Protein AF-A0A940VDY0-F1 (afdb_monomer)

Secondary structure (DSSP, 8-state):
--PPEEEEEEEE-SS-EEEEEEEESSHHHHHHHHHHHHHHHHHHHHHHHH--------------------

Solvent-accessible surface area (backbone atoms only — not comparable to full-atom values): 4542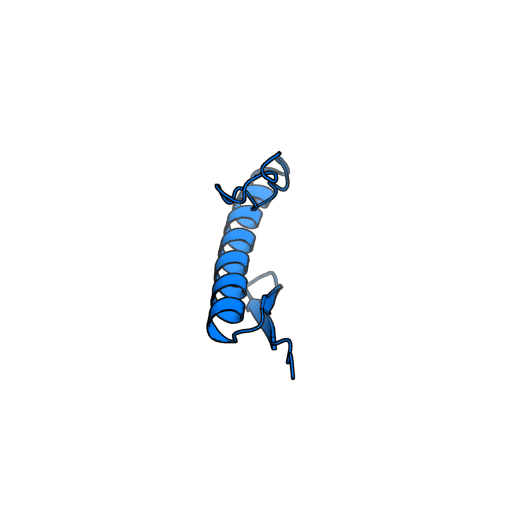 Å² total; per-residue (Å²): 132,92,62,79,39,76,39,79,46,82,48,74,58,97,91,49,76,53,74,30,75,13,74,30,73,45,68,67,62,11,46,51,49,21,51,52,50,44,51,51,52,51,54,52,46,60,48,33,79,75,39,92,71,81,75,91,71,80,91,73,84,77,88,83,82,78,81,77,86,130

Nearest PDB structures (foldseek):
  6gzz-assembly1_V4  TM=5.638E-01  e=8.062E-01  Thermus thermophilus HB8
  5myj-assembly1_A  TM=4.535E-01  e=3.038E-01  Lactococcus cremoris subsp. cremoris MG1363
  4uc7-assembly1_A  TM=3.856E-01  e=8.624E+00  Human respirator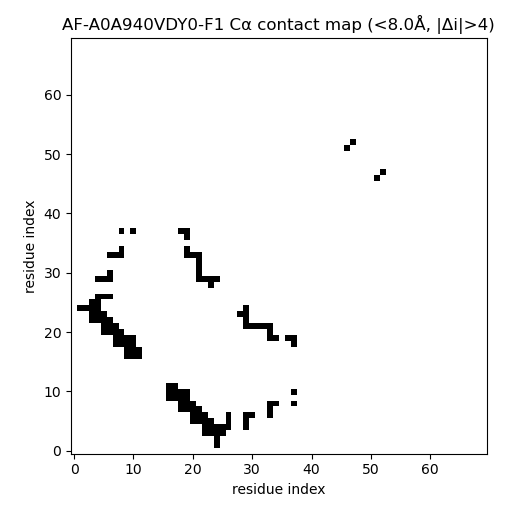y syncytial virus A2
  8oou-assembly1_A  TM=3.769E-01  e=6.997E+00  Respiratory syncytial virus

Sequence (70 aa):
TAARVRVLIDSRDQDQIWSTIGVSEDIIEASWHALADSFQFKLAREKKIRGAAQEALPFQTDPLTTPCKE

Radius of gyration: 16.29 Å; Cα contacts (8 Å, |Δi|>4): 64; chai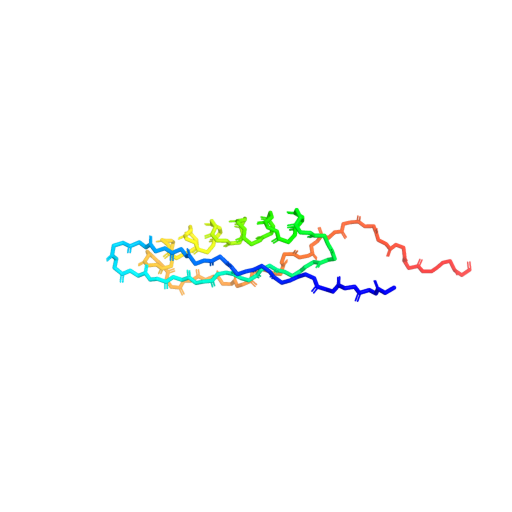ns: 1; bounding box: 26×48×42 Å

Structure (mmCIF, N/CA/C/O backbone):
data_AF-A0A940VDY0-F1
#
_entry.id   AF-A0A940VDY0-F1
#
loop_
_atom_site.group_PDB
_atom_site.id
_atom_site.type_symbol
_atom_site.label_atom_id
_atom_site.label_alt_id
_atom_site.label_comp_id
_atom_site.label_asym_id
_atom_site.label_entity_id
_atom_site.label_seq_id
_atom_site.pdbx_PDB_ins_code
_atom_site.Cartn_x
_atom_site.Cartn_y
_atom_site.Cartn_z
_atom_site.occupancy
_atom_site.B_iso_or_equiv
_atom_site.auth_seq_id
_atom_site.auth_comp_id
_atom_site.auth_asym_id
_atom_site.auth_atom_id
_atom_site.pdbx_PDB_model_num
ATOM 1 N N . THR A 1 1 ? 9.840 4.926 -25.009 1.00 50.16 1 THR A N 1
ATOM 2 C CA . THR A 1 1 ? 8.663 4.109 -24.646 1.00 50.16 1 THR A CA 1
ATOM 3 C C . THR A 1 1 ? 8.378 4.380 -23.184 1.00 50.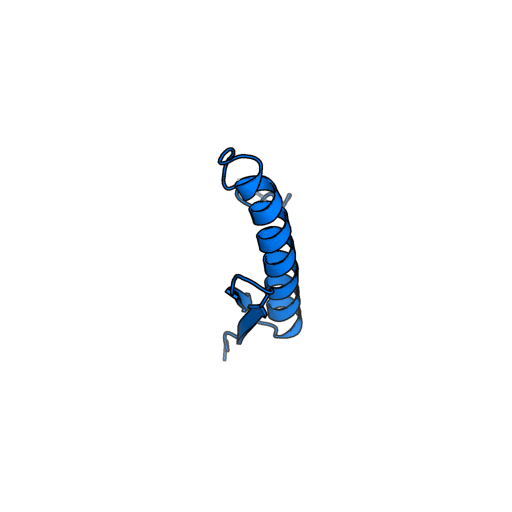16 1 THR A C 1
ATOM 5 O O . THR A 1 1 ? 9.148 3.924 -22.355 1.00 50.16 1 THR A O 1
ATOM 8 N N . ALA A 1 2 ? 7.385 5.210 -22.857 1.00 65.44 2 ALA A N 1
ATOM 9 C CA . ALA A 1 2 ? 7.051 5.514 -21.463 1.00 65.44 2 ALA A CA 1
ATOM 10 C C . ALA A 1 2 ? 6.141 4.399 -20.929 1.00 65.44 2 ALA A C 1
ATOM 12 O O . ALA A 1 2 ? 4.939 4.386 -21.195 1.00 65.44 2 ALA A O 1
ATOM 13 N N . ALA A 1 3 ? 6.732 3.396 -20.282 1.00 77.00 3 ALA A N 1
ATOM 14 C CA . ALA A 1 3 ? 5.984 2.314 -19.656 1.00 77.00 3 ALA A CA 1
ATOM 15 C C . ALA A 1 3 ? 5.582 2.752 -18.245 1.00 77.00 3 ALA A C 1
ATOM 17 O O . ALA A 1 3 ? 6.435 3.073 -17.427 1.00 77.00 3 ALA A O 1
ATOM 18 N N . ARG A 1 4 ? 4.278 2.787 -17.965 1.00 81.75 4 ARG A N 1
ATOM 19 C CA . ARG A 1 4 ? 3.758 3.170 -16.650 1.00 81.75 4 ARG A CA 1
ATOM 20 C C . ARG A 1 4 ? 3.624 1.928 -15.776 1.00 81.75 4 ARG A C 1
ATOM 22 O O . ARG A 1 4 ? 2.889 1.006 -16.135 1.00 81.75 4 ARG A O 1
ATOM 29 N N . VAL A 1 5 ? 4.312 1.905 -14.638 1.00 85.81 5 VAL A N 1
ATOM 30 C CA . VAL A 1 5 ? 4.309 0.774 -13.706 1.00 85.81 5 VAL A CA 1
ATOM 31 C C . VAL A 1 5 ? 3.194 0.965 -12.678 1.00 85.81 5 VAL A C 1
ATOM 33 O O . VAL A 1 5 ? 3.041 2.031 -12.082 1.00 85.81 5 VAL A O 1
ATOM 36 N N . ARG A 1 6 ? 2.376 -0.076 -12.483 1.00 89.44 6 ARG A N 1
ATOM 37 C CA . ARG A 1 6 ? 1.294 -0.110 -11.489 1.00 89.44 6 ARG A CA 1
ATOM 38 C C . ARG A 1 6 ? 1.576 -1.221 -10.488 1.00 89.44 6 ARG A C 1
ATOM 40 O O . ARG A 1 6 ? 1.680 -2.379 -10.883 1.00 89.44 6 ARG A O 1
ATOM 47 N N . VAL A 1 7 ? 1.664 -0.863 -9.213 1.00 85.38 7 VAL A N 1
ATOM 48 C CA . VAL A 1 7 ? 1.892 -1.793 -8.103 1.00 85.38 7 VAL A CA 1
ATOM 49 C C . VAL A 1 7 ? 0.639 -1.826 -7.236 1.00 85.38 7 VAL A C 1
ATOM 51 O O . VAL A 1 7 ? 0.134 -0.786 -6.816 1.00 85.38 7 VAL A O 1
ATOM 54 N N . LEU A 1 8 ? 0.122 -3.029 -6.999 1.00 88.75 8 LEU A N 1
ATOM 55 C CA . LEU A 1 8 ? -1.005 -3.288 -6.106 1.00 88.75 8 LEU A CA 1
ATOM 56 C C . LEU A 1 8 ? -0.467 -3.992 -4.861 1.00 88.75 8 LEU A C 1
ATOM 58 O O . LEU A 1 8 ? 0.149 -5.050 -4.979 1.00 88.75 8 LEU A O 1
ATOM 62 N N . ILE A 1 9 ? -0.722 -3.425 -3.687 1.00 86.50 9 ILE A N 1
ATOM 63 C CA . ILE A 1 9 ? -0.387 -4.037 -2.401 1.00 86.50 9 ILE A CA 1
ATOM 64 C C . ILE A 1 9 ? -1.689 -4.371 -1.692 1.00 86.50 9 ILE A C 1
ATOM 66 O O . ILE A 1 9 ? -2.508 -3.489 -1.448 1.00 86.50 9 ILE A O 1
ATOM 70 N N . ASP A 1 10 ? -1.873 -5.644 -1.363 1.00 88.69 10 ASP A N 1
ATOM 71 C CA . ASP A 1 10 ? -3.012 -6.119 -0.588 1.00 88.69 10 ASP A CA 1
ATOM 72 C C . ASP A 1 10 ? -2.564 -6.366 0.852 1.00 88.69 10 ASP A C 1
ATOM 74 O O . ASP A 1 10 ? -1.638 -7.138 1.100 1.00 88.69 10 ASP A O 1
ATOM 78 N N . SER A 1 11 ? -3.194 -5.674 1.797 1.00 82.81 11 SER A N 1
ATOM 79 C CA . SER A 1 11 ? -2.872 -5.751 3.216 1.00 82.81 11 SER A CA 1
ATOM 80 C C . SER A 1 11 ? -4.097 -6.238 3.981 1.00 82.81 11 SER A C 1
ATOM 82 O O . SER A 1 11 ? -5.219 -5.763 3.780 1.00 82.81 11 SER A O 1
ATOM 84 N N . ARG A 1 12 ? -3.896 -7.242 4.835 1.00 83.38 12 ARG A N 1
ATOM 85 C CA . ARG A 1 12 ? -4.975 -7.919 5.562 1.00 83.38 12 ARG A CA 1
ATOM 86 C C . ARG A 1 12 ? -4.690 -7.897 7.049 1.00 83.38 12 ARG A C 1
ATOM 88 O O . ARG A 1 12 ? -3.585 -8.216 7.477 1.00 83.38 12 ARG A O 1
ATOM 95 N N . ASP A 1 13 ? -5.704 -7.527 7.813 1.00 81.12 13 ASP A N 1
ATOM 96 C CA . ASP A 1 13 ? -5.747 -7.660 9.266 1.00 81.12 13 ASP A CA 1
ATOM 97 C C . ASP A 1 13 ? -6.790 -8.734 9.644 1.00 81.12 13 ASP A C 1
ATOM 99 O O . ASP A 1 13 ? -7.365 -9.371 8.759 1.00 81.12 13 ASP A O 1
ATOM 103 N N . GLN A 1 14 ? -7.037 -8.967 10.937 1.00 78.38 14 GLN A N 1
ATOM 104 C CA . GLN A 1 14 ? -7.922 -10.052 11.392 1.00 78.38 14 GLN A CA 1
ATOM 105 C C . GLN A 1 14 ? -9.371 -9.895 10.925 1.00 78.38 14 GLN A C 1
ATOM 107 O O . GLN A 1 14 ? -10.009 -10.886 10.587 1.00 78.38 14 GLN A O 1
ATOM 112 N N . ASP A 1 15 ? -9.871 -8.663 10.873 1.00 76.75 15 ASP A N 1
ATOM 113 C CA . ASP A 1 15 ? -11.288 -8.399 10.595 1.00 76.75 15 ASP A CA 1
ATOM 114 C C . ASP A 1 15 ? -11.502 -7.674 9.259 1.00 76.75 15 ASP A C 1
ATOM 116 O O . ASP A 1 15 ? -12.622 -7.533 8.775 1.00 76.75 15 ASP A O 1
ATOM 120 N N . GLN A 1 16 ? -10.431 -7.164 8.639 1.00 76.81 16 GLN A N 1
ATOM 121 C CA . GLN A 1 16 ? -10.565 -6.262 7.503 1.00 76.81 16 GLN A CA 1
ATOM 122 C C . GLN A 1 16 ? -9.401 -6.350 6.517 1.00 76.81 16 GLN A C 1
ATOM 124 O O . GLN A 1 16 ? -8.237 -6.478 6.888 1.00 76.81 16 GLN A O 1
ATOM 129 N N . ILE A 1 17 ? -9.740 -6.180 5.243 1.00 83.62 17 ILE A N 1
ATOM 130 C CA . ILE A 1 17 ? -8.831 -6.232 4.098 1.00 83.62 17 ILE A CA 1
ATOM 131 C C . ILE A 1 17 ? -8.839 -4.868 3.418 1.00 83.62 17 ILE A C 1
ATOM 133 O O . ILE A 1 17 ? -9.904 -4.267 3.256 1.00 83.62 17 ILE A O 1
ATOM 137 N N . TRP A 1 18 ? -7.674 -4.368 3.024 1.00 85.19 18 TRP A N 1
ATOM 138 C CA . TRP A 1 18 ? -7.572 -3.189 2.175 1.00 85.19 18 TRP A CA 1
ATOM 139 C C . TRP A 1 18 ? -6.455 -3.342 1.159 1.00 85.19 18 TRP A C 1
ATOM 141 O O . TRP A 1 18 ? -5.436 -3.981 1.411 1.00 85.19 18 TRP A O 1
ATOM 151 N N . SER A 1 19 ? -6.648 -2.710 0.010 1.00 86.62 19 SER A N 1
ATOM 152 C CA . SER A 1 19 ? -5.663 -2.707 -1.060 1.00 86.62 19 SER A CA 1
ATOM 153 C C . SER A 1 19 ? -5.251 -1.268 -1.352 1.00 86.62 19 SER A C 1
ATOM 155 O O . SER A 1 19 ? -6.101 -0.382 -1.457 1.00 86.62 19 SER A O 1
ATOM 157 N N . THR A 1 20 ? -3.950 -1.048 -1.496 1.00 86.94 20 THR A N 1
ATOM 158 C CA . THR A 1 20 ? -3.352 0.241 -1.848 1.00 86.94 20 THR A CA 1
ATOM 159 C C . THR A 1 20 ? -2.714 0.134 -3.229 1.00 86.94 20 THR A C 1
ATOM 161 O O . THR A 1 20 ? -2.141 -0.900 -3.580 1.00 86.94 20 THR A O 1
ATOM 164 N N . ILE A 1 21 ? -2.832 1.187 -4.039 1.00 87.31 21 ILE A N 1
ATOM 165 C CA . ILE A 1 21 ? -2.309 1.223 -5.408 1.00 87.31 21 ILE A CA 1
ATOM 166 C C . ILE A 1 21 ? -1.275 2.340 -5.514 1.00 87.31 21 ILE A C 1
ATOM 168 O O . ILE A 1 21 ? -1.613 3.502 -5.320 1.00 87.31 21 ILE A O 1
ATOM 172 N N . GLY A 1 22 ? -0.048 1.984 -5.893 1.00 85.56 22 GLY A N 1
ATOM 173 C CA . GLY A 1 22 ? 1.001 2.930 -6.274 1.00 85.56 22 GLY A CA 1
ATOM 174 C C . GLY A 1 22 ? 1.208 2.927 -7.785 1.00 85.56 22 GLY A C 1
ATOM 175 O O . GLY A 1 22 ? 1.214 1.870 -8.424 1.00 85.56 22 GLY A O 1
ATOM 176 N N . VAL A 1 23 ? 1.366 4.109 -8.382 1.00 84.69 23 VAL A N 1
ATOM 177 C CA . VAL A 1 23 ? 1.606 4.253 -9.823 1.00 84.69 23 VAL A CA 1
ATOM 178 C C . VAL A 1 23 ? 2.756 5.221 -10.047 1.00 84.69 23 VAL A C 1
ATOM 180 O O . VAL A 1 23 ? 2.642 6.389 -9.694 1.00 84.69 23 VAL A O 1
ATOM 183 N N . SER A 1 24 ? 3.830 4.743 -10.671 1.00 85.62 24 SER A N 1
ATOM 184 C CA . SER A 1 24 ? 4.993 5.563 -11.019 1.00 85.62 24 SER A CA 1
ATOM 185 C C . SER A 1 24 ? 5.635 5.073 -12.322 1.00 85.62 24 SER A C 1
ATOM 187 O O . SER A 1 24 ? 5.227 4.056 -12.890 1.00 85.62 24 SER A O 1
ATOM 189 N N . GLU A 1 25 ? 6.607 5.824 -12.830 1.00 86.44 25 GLU A N 1
ATOM 190 C CA . GLU A 1 25 ? 7.465 5.389 -13.941 1.00 86.44 25 GLU A CA 1
ATOM 191 C C . GLU A 1 25 ? 8.480 4.335 -13.476 1.00 86.44 25 GLU A C 1
ATOM 193 O O . GLU A 1 25 ? 8.771 3.401 -14.220 1.00 86.44 25 GLU A O 1
ATOM 198 N N . ASP A 1 26 ? 8.913 4.411 -12.213 1.00 83.75 26 ASP A N 1
ATOM 199 C CA . ASP A 1 26 ? 9.837 3.464 -11.590 1.00 83.75 26 ASP A CA 1
ATOM 200 C C . ASP A 1 26 ? 9.150 2.526 -10.593 1.00 83.75 26 ASP A C 1
ATOM 202 O O . ASP A 1 26 ? 8.351 2.934 -9.745 1.00 83.75 26 ASP A O 1
ATOM 206 N N . ILE A 1 27 ? 9.522 1.243 -10.646 1.00 85.00 27 ILE A N 1
ATOM 207 C CA . ILE A 1 27 ? 8.968 0.205 -9.764 1.00 85.00 27 ILE A CA 1
ATOM 208 C C . ILE A 1 27 ? 9.303 0.443 -8.286 1.00 85.00 27 ILE A C 1
A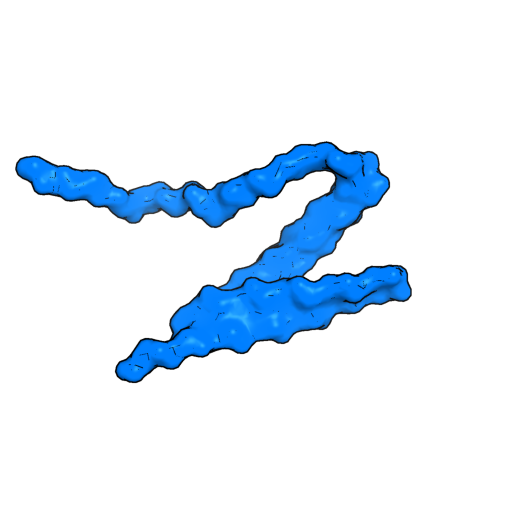TOM 210 O O . ILE A 1 27 ? 8.482 0.139 -7.418 1.00 85.00 27 ILE A O 1
ATOM 214 N N . ILE A 1 28 ? 10.482 0.999 -7.997 1.00 88.75 28 ILE A N 1
ATOM 215 C CA . ILE A 1 28 ? 10.942 1.264 -6.628 1.00 88.75 28 ILE A CA 1
ATOM 216 C C . ILE A 1 28 ? 10.090 2.365 -5.995 1.00 88.75 28 ILE A C 1
ATOM 218 O O . ILE A 1 28 ? 9.494 2.149 -4.939 1.00 88.75 28 ILE A O 1
ATOM 222 N N . GLU A 1 29 ? 9.932 3.488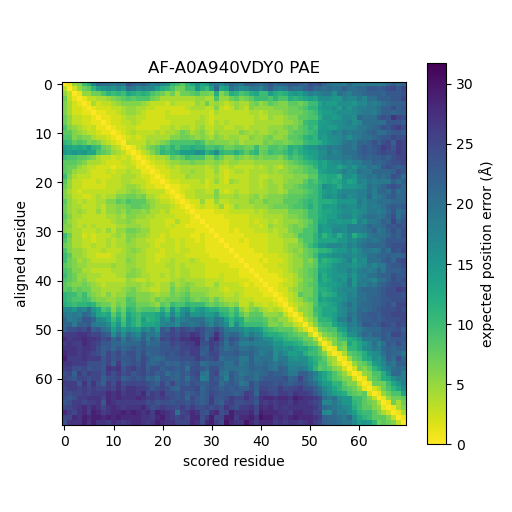 -6.695 1.00 85.88 29 GLU A N 1
ATOM 223 C CA . GLU A 1 29 ? 9.121 4.621 -6.243 1.00 85.88 29 GLU A CA 1
ATOM 224 C C . GLU A 1 29 ? 7.636 4.259 -6.121 1.00 85.88 29 GLU A C 1
ATOM 226 O O . GLU A 1 29 ? 6.988 4.615 -5.134 1.00 85.88 29 GLU A O 1
ATOM 231 N N . ALA A 1 30 ? 7.099 3.495 -7.084 1.00 86.88 30 ALA A N 1
ATOM 232 C CA . ALA A 1 30 ? 5.722 3.005 -7.028 1.00 86.88 30 ALA A CA 1
ATOM 233 C C . ALA A 1 30 ? 5.479 2.113 -5.800 1.00 86.88 30 ALA A C 1
ATOM 235 O O . ALA A 1 30 ? 4.430 2.210 -5.161 1.00 86.88 30 ALA A O 1
ATOM 236 N N . SER A 1 31 ? 6.447 1.255 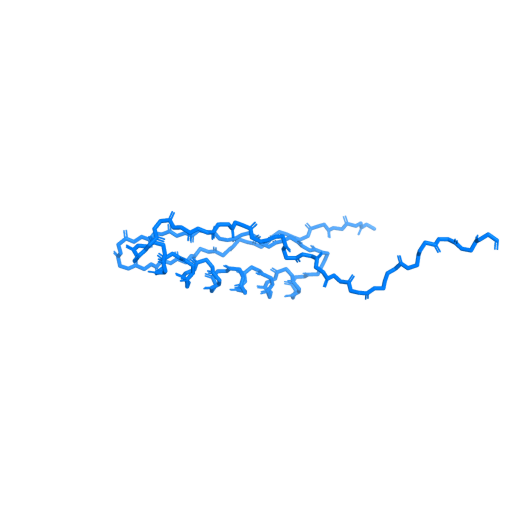-5.466 1.00 86.19 31 SER A N 1
ATOM 237 C CA . SER A 1 31 ? 6.356 0.350 -4.317 1.00 86.19 31 SER A CA 1
ATOM 238 C C . SER A 1 31 ? 6.472 1.105 -2.993 1.00 86.19 31 SER A C 1
ATOM 240 O O . SER A 1 31 ? 5.705 0.829 -2.073 1.00 86.19 31 SER A O 1
ATOM 242 N N . TRP A 1 32 ? 7.381 2.083 -2.901 1.00 89.38 32 TRP A N 1
ATOM 243 C CA . TRP A 1 32 ? 7.526 2.938 -1.721 1.00 89.38 32 TRP A CA 1
ATOM 244 C C . TRP A 1 32 ? 6.242 3.716 -1.425 1.00 89.38 32 TRP A C 1
ATOM 246 O O . TRP A 1 32 ? 5.744 3.660 -0.302 1.00 89.38 32 TRP A O 1
ATOM 256 N N . HIS A 1 33 ? 5.662 4.360 -2.441 1.00 86.25 33 HIS A N 1
ATOM 257 C CA . HIS A 1 33 ? 4.397 5.081 -2.293 1.00 86.25 33 HIS A CA 1
ATOM 258 C C . HIS A 1 33 ? 3.266 4.152 -1.846 1.00 86.25 33 HIS A C 1
ATOM 260 O O . HIS A 1 33 ? 2.590 4.437 -0.862 1.00 86.25 33 HIS A O 1
ATOM 266 N N . ALA A 1 34 ? 3.107 2.994 -2.496 1.00 87.81 34 ALA A N 1
ATOM 267 C CA . ALA A 1 34 ? 2.068 2.034 -2.126 1.00 87.81 34 ALA A CA 1
ATOM 268 C C . ALA A 1 34 ? 2.221 1.516 -0.681 1.00 87.81 34 ALA A C 1
ATOM 270 O O . ALA A 1 34 ? 1.225 1.292 0.012 1.00 87.81 34 ALA A O 1
ATOM 271 N N . LEU A 1 35 ? 3.459 1.328 -0.211 1.00 87.31 35 LEU A N 1
ATOM 272 C CA . LEU A 1 35 ? 3.750 0.915 1.163 1.00 87.31 35 LEU A CA 1
ATOM 273 C C . LEU A 1 35 ? 3.456 2.032 2.165 1.00 87.31 35 LEU A C 1
ATOM 275 O O . LEU A 1 35 ? 2.763 1.792 3.155 1.00 87.31 35 LEU A O 1
ATOM 279 N N . ALA A 1 36 ? 3.952 3.243 1.912 1.00 88.19 36 ALA A N 1
ATOM 280 C CA . ALA A 1 36 ? 3.726 4.399 2.773 1.00 88.19 36 ALA A CA 1
ATOM 281 C C . ALA A 1 36 ? 2.223 4.688 2.927 1.00 88.19 36 ALA A C 1
ATOM 283 O O . ALA A 1 36 ? 1.731 4.817 4.051 1.00 88.19 36 ALA A O 1
ATOM 284 N N . ASP A 1 37 ? 1.479 4.666 1.821 1.00 84.00 37 ASP A N 1
ATOM 285 C CA . ASP A 1 37 ? 0.030 4.858 1.805 1.00 84.00 37 ASP A CA 1
ATOM 286 C C . ASP A 1 37 ? -0.715 3.739 2.546 1.00 84.00 37 ASP A C 1
ATOM 288 O O . ASP A 1 37 ? -1.687 4.006 3.250 1.00 84.00 37 ASP A O 1
ATOM 292 N N . SER A 1 38 ? -0.253 2.486 2.463 1.00 82.31 38 SER A N 1
ATOM 293 C CA . SER A 1 38 ? -0.811 1.370 3.246 1.00 82.31 38 SER A CA 1
ATOM 294 C C . SER A 1 38 ? -0.679 1.603 4.758 1.00 82.31 38 SER A C 1
ATOM 296 O O . SER A 1 38 ? -1.637 1.378 5.506 1.00 82.31 38 SER A O 1
ATOM 298 N N . PHE A 1 39 ? 0.470 2.111 5.220 1.00 85.06 39 PHE A N 1
ATOM 299 C CA . PHE A 1 39 ? 0.673 2.447 6.634 1.00 85.06 39 PHE A CA 1
ATOM 300 C C . PHE A 1 39 ? -0.180 3.634 7.077 1.00 85.06 39 PHE A C 1
ATOM 302 O O . PHE A 1 39 ? -0.830 3.562 8.124 1.00 85.06 39 PHE A O 1
ATOM 309 N N . GLN A 1 40 ? -0.221 4.701 6.275 1.00 85.31 40 GLN A N 1
ATOM 310 C CA . GLN A 1 40 ? -1.077 5.857 6.542 1.00 85.31 40 GLN A CA 1
ATOM 311 C C . GLN A 1 40 ? -2.549 5.447 6.601 1.00 85.31 40 GLN A C 1
ATOM 313 O O . GLN A 1 40 ? -3.260 5.841 7.523 1.00 85.31 40 GLN A O 1
ATOM 318 N N . PHE A 1 41 ? -2.997 4.592 5.679 1.00 83.88 41 PHE A N 1
ATOM 319 C CA . PHE A 1 41 ? -4.362 4.080 5.656 1.00 83.88 41 PHE A CA 1
ATOM 320 C C . PHE A 1 41 ? -4.697 3.280 6.919 1.00 83.88 41 PHE A C 1
ATOM 322 O O . PHE A 1 41 ? -5.761 3.499 7.503 1.00 83.88 41 PHE A O 1
ATOM 329 N N . LYS A 1 42 ? -3.792 2.409 7.390 1.00 79.81 42 LYS A N 1
ATOM 330 C CA . LYS A 1 42 ? -3.990 1.652 8.637 1.00 79.81 42 LYS A CA 1
ATOM 331 C C . LYS A 1 42 ? -4.111 2.582 9.847 1.00 79.81 42 LYS A C 1
ATOM 333 O O . LYS A 1 42 ? -5.099 2.506 10.578 1.00 79.81 42 LYS A O 1
ATOM 338 N N . LEU A 1 43 ? -3.156 3.497 10.020 1.00 83.19 43 LEU A N 1
ATOM 339 C CA . LEU A 1 43 ? -3.129 4.440 11.145 1.00 83.19 43 LEU A CA 1
ATOM 340 C C . LEU A 1 43 ? -4.332 5.390 11.128 1.00 83.19 43 LEU A C 1
ATOM 342 O O . LEU A 1 43 ? -4.965 5.628 12.159 1.00 83.19 43 LEU A O 1
ATOM 346 N N . ALA A 1 44 ? -4.694 5.905 9.951 1.00 79.31 44 ALA A N 1
ATOM 347 C CA . ALA A 1 44 ? -5.873 6.740 9.777 1.00 79.31 44 ALA A CA 1
ATOM 348 C C . ALA A 1 44 ? -7.154 5.974 10.126 1.00 79.31 44 ALA A C 1
ATOM 350 O O . ALA A 1 44 ? -8.035 6.543 10.767 1.00 79.31 44 ALA A O 1
ATOM 351 N N . ARG A 1 45 ? -7.267 4.683 9.778 1.00 75.19 45 ARG A N 1
ATOM 352 C CA . ARG A 1 45 ? -8.432 3.855 10.137 1.00 75.19 45 ARG A CA 1
ATOM 353 C C . ARG A 1 45 ? -8.521 3.536 11.619 1.00 75.19 45 ARG A C 1
ATOM 355 O O . ARG A 1 45 ? -9.619 3.616 12.161 1.00 75.19 45 ARG A O 1
ATOM 362 N N . GLU A 1 46 ? -7.410 3.233 12.282 1.00 72.38 46 GLU A N 1
ATOM 363 C CA . GLU A 1 46 ? -7.386 3.069 13.743 1.00 72.38 46 GLU A CA 1
ATOM 364 C C . GLU A 1 46 ? -7.876 4.344 14.444 1.00 72.38 46 GLU A C 1
ATOM 366 O O . GLU A 1 46 ? -8.677 4.294 15.382 1.00 72.38 46 GLU A O 1
ATOM 371 N N . LYS A 1 47 ? -7.473 5.508 13.919 1.00 66.00 47 LYS A N 1
ATOM 372 C CA . LYS A 1 47 ? -7.947 6.812 14.387 1.00 66.00 47 LYS A CA 1
ATOM 373 C C . LYS A 1 47 ? -9.425 7.044 14.056 1.00 66.00 47 LYS A C 1
ATOM 375 O O . LYS A 1 47 ? -10.138 7.586 14.892 1.00 66.00 47 LYS A O 1
ATOM 380 N N . LYS A 1 48 ? -9.899 6.577 12.893 1.00 60.78 48 LYS A N 1
ATOM 381 C CA . LYS A 1 48 ? -11.282 6.738 12.409 1.00 60.78 48 LYS A CA 1
ATOM 382 C C . LYS A 1 48 ? -12.299 5.877 13.159 1.00 60.78 48 LYS A C 1
ATOM 384 O O . LYS A 1 48 ? -13.402 6.342 13.424 1.00 60.78 48 LYS A O 1
ATOM 389 N N . ILE A 1 49 ? -11.912 4.666 13.570 1.00 59.91 49 ILE A N 1
ATOM 390 C CA . ILE A 1 49 ? -12.705 3.813 14.475 1.00 59.91 49 ILE A CA 1
ATOM 391 C C . ILE A 1 49 ? -12.837 4.481 15.854 1.00 59.91 49 ILE A C 1
ATOM 393 O O . ILE A 1 49 ? -13.883 4.382 16.489 1.00 59.91 49 ILE A O 1
ATOM 397 N N . ARG A 1 50 ? -11.812 5.228 16.294 1.00 54.16 50 ARG A N 1
ATOM 398 C CA . ARG A 1 50 ? -11.870 6.055 17.513 1.00 54.16 50 ARG A CA 1
ATOM 399 C C . ARG A 1 50 ? -12.488 7.446 17.321 1.00 54.16 50 ARG A C 1
ATOM 401 O O . ARG A 1 50 ? -12.778 8.104 18.315 1.00 54.16 50 ARG A O 1
ATOM 408 N N . GLY A 1 51 ? -12.712 7.896 16.091 1.00 50.19 51 GLY A N 1
ATOM 409 C CA . GLY A 1 51 ? -13.311 9.191 15.787 1.00 50.19 51 GLY A CA 1
ATOM 410 C C . GLY A 1 51 ? -13.541 9.358 14.290 1.00 50.19 51 GLY A C 1
ATOM 411 O O . GLY A 1 51 ? -12.593 9.526 13.536 1.00 50.19 51 GLY A O 1
ATOM 412 N N . ALA A 1 52 ? -14.793 9.362 13.838 1.00 42.16 52 ALA A N 1
ATOM 413 C CA . ALA A 1 52 ? -15.194 9.564 12.442 1.00 42.16 52 ALA A CA 1
ATOM 414 C C . ALA A 1 52 ? -14.878 10.975 11.864 1.00 42.16 52 ALA A C 1
ATOM 416 O O . ALA A 1 52 ? -15.597 11.453 10.992 1.00 42.16 52 ALA A O 1
ATOM 417 N N . ALA A 1 53 ? -13.826 11.662 12.320 1.00 45.69 53 ALA A N 1
ATOM 418 C CA . ALA A 1 53 ? -13.553 13.070 12.052 1.00 45.69 53 ALA A CA 1
ATOM 419 C C . ALA A 1 53 ? -12.187 13.302 11.379 1.00 45.69 53 ALA A C 1
ATOM 421 O O . ALA A 1 53 ? -11.177 12.718 11.761 1.00 45.69 53 ALA A O 1
ATOM 422 N N . GLN A 1 54 ? -12.207 14.254 10.445 1.00 41.56 54 GLN A N 1
ATOM 423 C CA . GLN A 1 54 ? -11.095 15.009 9.858 1.00 41.56 54 GLN A CA 1
ATOM 424 C C . GLN A 1 54 ? -10.405 14.415 8.623 1.00 41.56 54 GLN A C 1
ATOM 426 O O . GLN A 1 54 ? -9.429 13.675 8.691 1.00 41.56 54 GLN A O 1
ATOM 431 N N . GLU A 1 55 ? -10.969 14.853 7.492 1.00 40.50 55 GLU A N 1
ATOM 432 C CA . GLU A 1 55 ? -10.265 15.607 6.450 1.00 40.50 55 GLU A CA 1
ATOM 433 C C . GLU A 1 55 ? -9.133 14.863 5.734 1.00 40.50 55 GLU A C 1
ATOM 435 O O . GLU A 1 55 ? -8.015 14.717 6.227 1.00 40.50 55 GLU A O 1
ATOM 440 N N . ALA A 1 56 ? -9.434 14.441 4.508 1.00 37.00 56 ALA A N 1
ATOM 441 C CA . ALA A 1 56 ? -8.429 14.115 3.515 1.00 37.00 56 ALA A CA 1
ATOM 442 C C . ALA A 1 56 ? -7.538 15.348 3.301 1.00 37.00 56 ALA A C 1
ATOM 444 O O . ALA A 1 56 ? -7.961 16.329 2.691 1.00 37.00 56 ALA A O 1
ATOM 445 N N . LEU A 1 57 ? -6.317 15.311 3.832 1.00 44.81 57 LEU A N 1
ATOM 446 C CA . LEU A 1 57 ? -5.317 16.317 3.517 1.00 44.81 57 LEU A CA 1
ATOM 447 C C . LEU A 1 57 ? -4.694 15.985 2.152 1.00 44.81 57 LEU A C 1
ATOM 449 O O . LEU A 1 57 ? -4.263 14.848 1.943 1.00 44.81 57 LEU A O 1
ATOM 453 N N . PRO A 1 58 ? -4.630 16.955 1.226 1.00 39.41 58 PRO A N 1
ATOM 454 C CA . PRO A 1 58 ? -3.911 16.799 -0.027 1.00 39.41 58 PRO A CA 1
ATOM 455 C C . PRO A 1 58 ? -2.413 16.704 0.281 1.00 39.41 58 PRO A C 1
ATOM 457 O O . PRO A 1 58 ? -1.793 17.681 0.696 1.00 39.41 58 PRO A O 1
A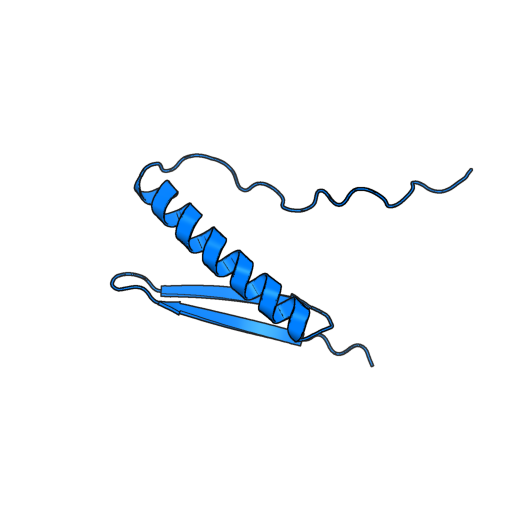TOM 460 N N . PHE A 1 59 ? -1.820 15.527 0.088 1.00 38.94 59 PHE A N 1
ATOM 461 C CA . PHE A 1 59 ? -0.381 15.304 0.264 1.00 38.94 59 PHE A CA 1
ATOM 462 C C . PHE A 1 59 ? 0.454 15.880 -0.899 1.00 38.94 59 PHE A C 1
ATOM 464 O O . PHE A 1 59 ? 1.368 15.245 -1.391 1.00 38.94 59 PHE A O 1
ATOM 471 N N . GLN A 1 60 ? 0.193 17.096 -1.373 1.00 39.78 60 GLN A N 1
ATOM 472 C CA . GLN A 1 60 ? 1.163 17.751 -2.261 1.00 39.78 60 GLN A CA 1
ATOM 473 C C . GLN A 1 60 ? 1.395 19.188 -1.821 1.00 39.78 60 GLN A C 1
ATOM 475 O O . GLN A 1 60 ? 0.858 20.139 -2.380 1.00 39.78 60 GLN A O 1
ATOM 480 N N . THR A 1 61 ? 2.239 19.330 -0.802 1.00 45.09 61 THR A N 1
ATOM 481 C CA . THR A 1 61 ? 3.109 20.499 -0.687 1.00 45.09 61 THR A CA 1
ATOM 482 C C . THR A 1 61 ? 4.511 20.064 -1.089 1.00 45.09 61 THR A C 1
ATOM 484 O O . THR A 1 61 ? 5.303 19.681 -0.230 1.00 45.09 61 THR A O 1
ATOM 487 N N . ASP A 1 62 ? 4.812 20.127 -2.383 1.00 45.59 62 ASP A N 1
ATOM 488 C CA . ASP A 1 62 ? 6.200 20.205 -2.828 1.00 45.59 62 ASP A CA 1
ATOM 489 C C . ASP A 1 62 ? 6.573 21.687 -2.996 1.00 45.59 62 ASP A C 1
ATOM 491 O O . ASP A 1 62 ? 5.931 22.407 -3.771 1.00 45.59 62 ASP A O 1
ATOM 495 N N . PRO A 1 63 ? 7.572 22.189 -2.248 1.00 56.09 63 PRO A N 1
ATOM 496 C CA . PRO A 1 63 ? 8.102 23.529 -2.426 1.00 56.09 63 PRO A CA 1
ATOM 497 C C . PRO A 1 63 ? 9.026 23.542 -3.653 1.00 56.09 63 PRO A C 1
ATOM 499 O O . PRO A 1 63 ? 9.976 22.770 -3.707 1.00 56.09 63 PRO A O 1
ATOM 502 N N . LEU A 1 64 ? 8.797 24.490 -4.572 1.00 51.88 64 LEU A N 1
ATOM 503 C CA . LEU A 1 64 ? 9.623 24.846 -5.746 1.00 51.88 64 LEU A CA 1
ATOM 504 C C . LEU A 1 64 ? 9.255 24.170 -7.085 1.00 51.88 64 LEU A C 1
ATOM 506 O O . LEU A 1 64 ? 9.925 23.259 -7.556 1.00 51.88 64 LEU A O 1
ATOM 510 N N . THR A 1 65 ? 8.307 24.780 -7.806 1.00 54.00 65 THR A N 1
ATOM 511 C CA . THR A 1 65 ? 8.507 25.049 -9.241 1.00 54.00 65 THR A CA 1
ATOM 512 C C . THR A 1 65 ? 7.883 26.404 -9.616 1.00 54.00 65 THR A C 1
ATOM 514 O O . THR A 1 65 ? 6.683 26.570 -9.793 1.00 54.00 65 THR A O 1
ATOM 517 N N . THR A 1 66 ? 8.736 27.423 -9.547 1.00 56.97 66 THR A N 1
ATOM 518 C CA . THR A 1 66 ? 8.788 28.664 -10.335 1.00 56.97 66 THR A CA 1
ATOM 519 C C . THR A 1 66 ? 7.565 29.006 -11.215 1.00 56.97 66 THR A C 1
ATOM 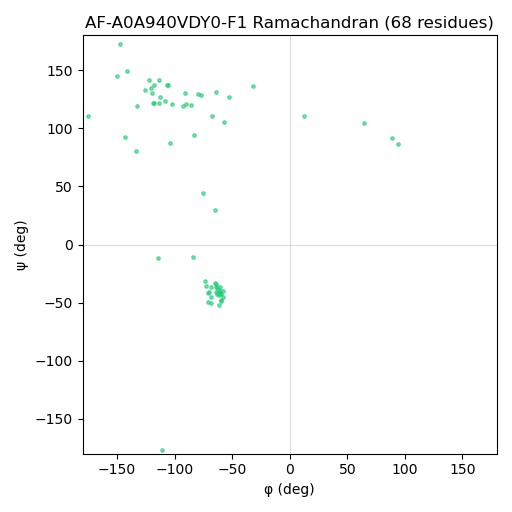521 O O . THR A 1 66 ? 7.412 28.395 -12.275 1.00 56.97 66 THR A O 1
ATOM 524 N N . PRO A 1 67 ? 6.758 30.048 -10.908 1.00 48.00 67 PRO A N 1
ATOM 525 C CA . PRO A 1 67 ? 6.049 30.747 -11.972 1.00 48.00 67 PRO A CA 1
ATOM 526 C C . PRO A 1 67 ? 7.091 31.416 -12.879 1.00 48.00 67 PRO A C 1
ATOM 528 O O . PRO A 1 67 ? 8.053 32.022 -12.407 1.00 48.00 67 PRO A O 1
ATOM 531 N N . CYS A 1 68 ? 6.920 31.207 -14.181 1.00 39.06 68 CYS A N 1
ATOM 532 C CA . CYS A 1 68 ? 7.706 31.743 -15.283 1.00 39.06 68 CYS A CA 1
ATOM 533 C C . CYS A 1 68 ? 8.287 33.147 -15.031 1.00 39.06 68 CYS A C 1
ATOM 535 O O . CYS A 1 68 ? 7.580 34.044 -14.583 1.00 39.06 68 CYS A O 1
ATOM 537 N N . LYS A 1 69 ? 9.564 33.336 -15.402 1.00 42.91 69 LYS A N 1
ATOM 538 C CA . LYS A 1 69 ? 10.142 34.658 -15.680 1.00 42.91 69 LYS A CA 1
ATOM 539 C C . LYS A 1 69 ? 9.273 35.395 -16.709 1.00 42.91 69 LYS A C 1
ATOM 541 O O . LYS A 1 69 ? 9.050 34.849 -17.791 1.00 42.91 69 LYS A O 1
ATOM 546 N N . GLU A 1 70 ? 8.865 36.613 -16.365 1.00 42.78 70 GLU A N 1
ATOM 547 C CA . GLU A 1 70 ? 8.649 37.729 -17.300 1.00 42.78 70 GLU A CA 1
ATOM 548 C C . GLU A 1 70 ? 9.994 38.363 -17.693 1.00 42.78 70 GLU A C 1
ATOM 550 O O . GLU A 1 70 ? 10.945 38.304 -16.871 1.00 42.78 70 GLU A O 1
#

Foldseek 3Di:
DQDKDKDKDWDDDPPDIDIFIFIDSDPVNSVVVSVVVVVVVVVVVVVCVVPVDDDDDPPDPDPDDDDDDD

pLDDT: mean 70.85, std 18.25, range [37.0, 89.44]

Mean predicted aligned error: 12.23 Å